Protein AF-A0A090S5X9-F1 (afdb_monomer_lite)

Secondary structure (DSSP, 8-state):
-----SGGG----EEEEETTEEEEEPPPPHHHHHHHHHHHHHS-TT-HHHHHHHHHHHHHHH-TTS-HHHHHTS-HHHHHHHHHHHHS-HHHHHHHHHSSSS--

Foldseek 3Di:
DDDDDVVVVPDDFDWDAFPNDIFTFDQDDPVNVVVLVVLVVVDPPPDPVSVVVSLLVLLCSGTVVDDSVRSVPDDPVRSVVSNCVSPDDPVRVVVVVVPPPDDD

Organism: NCBI:txid990268

Radius of gyration: 16.31 Å; chains: 1; bounding box: 35×38×53 Å

Sequence (104 aa):
MKLLNLDELVGNKRPVVLNGTTYYIHEQTVGQLIEAVNSSRALNGDDPLAMFEALVATAKQAIPDAPDEEIRALNMTQLQALIAFVNASETDLVEATAGDDEGK

pLDDT: mean 74.55, std 13.71, range [35.44, 89.88]

Structure (mmCIF, N/CA/C/O backbone):
data_AF-A0A090S5X9-F1
#
_entry.id   AF-A0A090S5X9-F1
#
loop_
_atom_site.group_PDB
_atom_site.id
_atom_site.type_symbol
_atom_site.label_atom_id
_atom_site.label_alt_id
_atom_site.label_comp_id
_atom_site.label_asym_id
_atom_site.label_entity_id
_atom_site.label_seq_id
_atom_site.pdbx_PDB_ins_code
_atom_site.Cartn_x
_atom_site.Cartn_y
_atom_site.Cartn_z
_atom_site.occupancy
_atom_site.B_iso_or_equiv
_atom_site.auth_seq_id
_atom_site.auth_comp_id
_atom_site.auth_asym_id
_atom_site.auth_atom_id
_atom_site.pdbx_PDB_model_num
ATOM 1 N N . MET A 1 1 ? 9.340 2.580 37.451 1.00 52.59 1 MET A N 1
ATOM 2 C CA . MET A 1 1 ? 9.814 2.283 36.082 1.00 52.59 1 MET A CA 1
ATOM 3 C C . MET A 1 1 ? 8.590 2.221 35.185 1.00 52.59 1 MET A C 1
ATOM 5 O O . MET A 1 1 ? 7.634 1.567 35.580 1.00 52.59 1 MET A O 1
ATOM 9 N N . LYS A 1 2 ? 8.565 2.947 34.061 1.00 65.19 2 LYS A N 1
ATOM 10 C CA . LYS A 1 2 ? 7.495 2.813 33.059 1.00 65.19 2 LYS A CA 1
ATOM 11 C C . LYS A 1 2 ? 7.832 1.602 32.188 1.00 65.19 2 LYS A C 1
ATOM 13 O O . LYS A 1 2 ? 8.888 1.599 31.565 1.00 65.19 2 LYS A O 1
ATOM 18 N N . LEU A 1 3 ? 6.983 0.579 32.211 1.00 77.44 3 LEU A N 1
ATOM 19 C CA . LEU A 1 3 ? 7.055 -0.556 31.295 1.00 77.44 3 LEU A CA 1
ATOM 20 C C . LEU A 1 3 ? 6.343 -0.138 30.003 1.00 77.44 3 LEU A C 1
ATOM 22 O O . LEU A 1 3 ? 5.210 0.333 30.071 1.00 77.44 3 LEU A O 1
ATOM 26 N N . LEU A 1 4 ? 7.009 -0.259 28.856 1.00 72.69 4 LEU A N 1
ATOM 27 C CA . LEU A 1 4 ? 6.369 -0.080 27.556 1.00 72.69 4 LEU A CA 1
ATOM 28 C C . LEU A 1 4 ? 5.794 -1.434 27.133 1.00 72.69 4 LEU A C 1
ATOM 30 O O . LEU A 1 4 ? 6.560 -2.366 26.889 1.00 72.69 4 LEU A O 1
ATOM 34 N N . ASN A 1 5 ? 4.467 -1.543 27.096 1.00 79.69 5 ASN A N 1
ATOM 35 C CA . ASN A 1 5 ? 3.772 -2.728 26.609 1.00 79.69 5 ASN A CA 1
ATOM 36 C C . ASN A 1 5 ? 3.521 -2.582 25.102 1.00 79.69 5 ASN A C 1
ATOM 38 O O . ASN A 1 5 ? 2.769 -1.705 24.688 1.00 79.69 5 ASN A O 1
ATOM 42 N N . LEU A 1 6 ? 4.172 -3.412 24.286 1.00 75.38 6 LEU A N 1
ATOM 43 C CA . LEU A 1 6 ? 4.016 -3.383 22.828 1.00 75.38 6 LEU A CA 1
ATOM 44 C C . LEU A 1 6 ? 2.728 -4.084 22.367 1.00 75.38 6 LEU A C 1
ATOM 46 O O . LEU A 1 6 ? 2.242 -3.788 21.282 1.00 75.38 6 LEU A O 1
ATOM 50 N N . ASP A 1 7 ? 2.137 -4.944 23.203 1.00 69.38 7 ASP A N 1
ATOM 51 C CA . ASP A 1 7 ? 0.878 -5.638 22.896 1.00 69.38 7 ASP A CA 1
ATOM 52 C C . ASP A 1 7 ? -0.340 -4.697 22.981 1.00 69.38 7 ASP A C 1
ATOM 54 O O . ASP A 1 7 ? -1.398 -4.982 22.428 1.00 69.38 7 ASP A O 1
ATOM 58 N N . GLU A 1 8 ? -0.201 -3.549 23.650 1.00 64.62 8 GLU A N 1
ATOM 59 C CA . GLU A 1 8 ? -1.221 -2.488 23.678 1.00 64.62 8 GLU A CA 1
ATOM 60 C C . GLU A 1 8 ? -1.170 -1.583 22.438 1.00 64.62 8 GLU A C 1
ATOM 62 O O . GLU A 1 8 ? -2.104 -0.821 22.202 1.00 64.62 8 GLU A O 1
ATOM 67 N N . LEU A 1 9 ? -0.108 -1.681 21.629 1.00 62.28 9 LEU A N 1
ATOM 68 C CA . LEU A 1 9 ? 0.052 -0.931 20.379 1.00 62.28 9 LEU A CA 1
ATOM 69 C C . LEU A 1 9 ? -0.554 -1.662 19.171 1.00 62.28 9 LEU A C 1
ATOM 71 O O . LEU A 1 9 ? -0.316 -1.258 18.038 1.00 62.28 9 LEU A O 1
ATOM 75 N N . VAL A 1 10 ? -1.304 -2.747 19.388 1.00 56.56 10 VAL A N 1
ATOM 76 C CA . VAL A 1 10 ? -1.853 -3.578 18.310 1.00 56.56 10 VAL A CA 1
ATOM 77 C C . VAL A 1 10 ? -2.862 -2.792 17.463 1.00 56.56 10 VAL A C 1
ATOM 79 O O . VAL A 1 10 ? -4.024 -2.633 17.834 1.00 56.56 10 VAL A O 1
ATOM 82 N N . GLY A 1 11 ? -2.373 -2.357 16.298 1.00 57.78 11 GLY A N 1
ATOM 83 C CA . GLY A 1 11 ? -3.045 -2.170 15.016 1.00 57.78 11 GLY A CA 1
ATOM 84 C C . GLY A 1 11 ? -4.431 -1.541 15.026 1.00 57.78 11 GLY A C 1
ATOM 85 O O . GLY A 1 11 ? -5.446 -2.245 15.009 1.00 57.78 11 GLY A O 1
ATOM 86 N N . ASN A 1 12 ? -4.486 -0.216 14.890 1.00 62.31 12 ASN A N 1
ATOM 87 C CA . ASN A 1 12 ? -5.705 0.463 14.465 1.00 62.31 12 ASN A CA 1
ATOM 88 C C . ASN A 1 12 ? -6.107 -0.030 13.064 1.00 62.31 12 ASN A C 1
ATOM 90 O O . ASN A 1 12 ? -5.420 0.201 12.067 1.00 62.31 12 ASN A O 1
ATOM 94 N N . LYS A 1 13 ? -7.239 -0.742 12.986 1.00 67.94 13 LYS A N 1
ATOM 95 C CA . LYS A 1 13 ? -7.813 -1.224 11.724 1.00 67.94 13 LYS A CA 1
ATOM 96 C C . LYS A 1 13 ? -8.324 -0.030 10.925 1.00 67.94 13 LYS A C 1
ATOM 98 O O . LYS A 1 13 ? -9.420 0.461 11.186 1.00 67.94 13 LYS A O 1
ATOM 103 N N . ARG A 1 14 ? -7.541 0.430 9.950 1.00 80.06 14 ARG A N 1
ATOM 104 C CA . ARG A 1 14 ? -7.916 1.544 9.068 1.00 80.06 14 ARG A CA 1
ATOM 105 C C . ARG A 1 14 ? -8.745 1.012 7.892 1.00 80.06 14 ARG A C 1
ATOM 107 O O . AR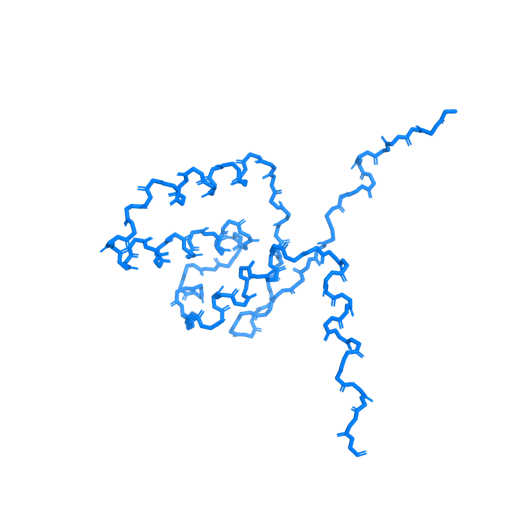G A 1 14 ? -8.198 0.253 7.090 1.00 80.06 14 ARG A O 1
ATOM 114 N N . PRO A 1 15 ? -10.046 1.343 7.782 1.00 84.88 15 PRO A N 1
ATOM 115 C CA . PRO A 1 15 ? -10.853 0.917 6.647 1.00 84.88 15 PRO A CA 1
ATOM 116 C C . PRO A 1 15 ? -10.537 1.759 5.403 1.00 84.88 15 PRO A C 1
ATOM 118 O O . PRO A 1 15 ? -10.323 2.965 5.495 1.00 84.88 15 PRO A O 1
ATOM 121 N N . VAL A 1 16 ? -10.564 1.128 4.233 1.00 85.81 16 VAL A N 1
ATOM 122 C CA . VAL A 1 16 ? -10.496 1.760 2.911 1.00 85.81 16 VAL A CA 1
ATOM 123 C C . VAL A 1 16 ? -11.619 1.193 2.057 1.00 85.81 16 VAL A C 1
ATOM 125 O O . VAL A 1 16 ? -11.871 -0.007 2.080 1.00 85.81 16 VAL A O 1
ATOM 128 N N . VAL A 1 17 ? -12.291 2.041 1.283 1.00 87.06 17 VAL A N 1
ATOM 129 C CA . VAL A 1 17 ? -13.328 1.601 0.345 1.00 87.06 17 VAL A CA 1
ATOM 130 C C . VAL A 1 17 ? -12.747 1.574 -1.064 1.00 87.06 17 VAL A C 1
ATOM 132 O O . VAL A 1 17 ? -12.365 2.618 -1.592 1.00 87.06 17 VAL A O 1
ATOM 135 N N . LEU A 1 18 ? -12.705 0.393 -1.681 1.00 87.12 18 LEU A N 1
ATOM 136 C CA . LEU A 1 18 ? -12.335 0.201 -3.084 1.00 87.12 18 LEU A CA 1
ATOM 137 C C . LEU A 1 18 ? -13.570 -0.309 -3.828 1.00 87.12 18 LEU A C 1
ATOM 139 O O . LEU A 1 18 ? -14.203 -1.259 -3.386 1.00 87.12 18 LEU A O 1
ATOM 143 N N . ASN A 1 19 ? -13.973 0.363 -4.911 1.00 83.12 19 ASN A N 1
ATOM 144 C CA . ASN A 1 19 ? -15.129 -0.026 -5.739 1.00 83.12 19 ASN A CA 1
ATOM 145 C C . ASN A 1 19 ? -16.447 -0.298 -4.972 1.00 83.12 19 ASN A C 1
ATOM 147 O O . ASN A 1 19 ? -17.301 -1.046 -5.439 1.00 83.12 19 ASN A O 1
ATOM 151 N N . GLY A 1 20 ? -16.640 0.329 -3.807 1.00 83.75 20 GLY A N 1
ATOM 152 C CA . GLY A 1 20 ? -17.817 0.122 -2.952 1.00 83.75 20 GLY A CA 1
ATOM 153 C C . GLY A 1 20 ? -17.694 -1.034 -1.951 1.00 83.75 20 GLY A C 1
ATOM 154 O O . GLY A 1 20 ? -18.595 -1.207 -1.132 1.00 83.75 20 GLY A O 1
ATOM 155 N N . THR A 1 21 ? -16.582 -1.771 -1.962 1.00 86.38 21 THR A N 1
ATOM 156 C CA . THR A 1 21 ? -16.241 -2.802 -0.976 1.00 86.38 21 THR A CA 1
ATOM 157 C C . THR A 1 21 ? -15.281 -2.235 0.068 1.00 86.38 21 THR A C 1
ATOM 159 O O . THR A 1 21 ? -14.286 -1.586 -0.261 1.00 86.38 21 THR A O 1
ATOM 162 N N . THR A 1 22 ? -15.575 -2.469 1.347 1.00 88.06 22 THR A N 1
ATOM 163 C CA . THR A 1 22 ? -14.701 -2.054 2.451 1.00 88.06 22 THR A CA 1
ATOM 164 C C . THR A 1 22 ? -13.638 -3.112 2.706 1.00 88.06 22 THR A C 1
ATOM 166 O O . THR A 1 22 ? -13.957 -4.252 3.040 1.00 88.06 22 THR A O 1
ATOM 169 N N . TYR A 1 23 ? -12.383 -2.694 2.631 1.00 88.94 23 TYR A N 1
ATOM 170 C CA . TYR A 1 23 ? -11.215 -3.466 3.020 1.00 88.94 23 TYR A CA 1
ATOM 171 C C . TYR A 1 23 ? -10.519 -2.821 4.215 1.00 88.94 23 TYR A C 1
ATOM 173 O O . TYR A 1 23 ? -10.726 -1.644 4.507 1.00 88.94 23 TYR A O 1
ATOM 181 N N . TYR A 1 24 ? -9.680 -3.581 4.910 1.00 86.19 24 TYR A N 1
ATOM 182 C CA . TYR A 1 24 ? -8.919 -3.080 6.049 1.00 86.19 24 TYR A CA 1
ATOM 183 C C . TYR A 1 24 ? -7.434 -3.090 5.729 1.00 86.19 24 TYR A C 1
ATOM 185 O O . TYR A 1 24 ? -6.907 -4.076 5.217 1.00 86.19 24 TYR A O 1
ATOM 193 N N . ILE A 1 25 ? -6.760 -1.990 6.055 1.00 85.00 25 ILE A N 1
ATOM 194 C CA . ILE A 1 25 ? -5.307 -1.926 5.973 1.00 85.00 25 ILE A CA 1
ATOM 195 C C . ILE A 1 25 ? -4.725 -2.786 7.079 1.00 85.00 25 ILE A C 1
ATOM 197 O O . ILE A 1 25 ? -5.064 -2.640 8.256 1.00 85.00 25 ILE A O 1
ATOM 201 N N . HIS A 1 26 ? -3.816 -3.657 6.675 1.00 80.88 26 HIS A N 1
ATOM 202 C CA . HIS A 1 26 ? -2.972 -4.408 7.574 1.00 80.88 26 HIS A CA 1
ATOM 203 C C . HIS A 1 26 ? -1.750 -3.563 7.903 1.00 80.88 26 HIS A C 1
ATOM 205 O O . HIS A 1 26 ? -1.106 -2.982 7.026 1.00 80.88 26 HIS A O 1
ATOM 211 N N . GLU A 1 27 ? -1.451 -3.470 9.194 1.00 72.94 27 GLU A N 1
ATOM 212 C CA . GLU A 1 27 ? -0.247 -2.802 9.652 1.00 72.94 27 GLU A CA 1
ATOM 213 C C . GLU A 1 27 ? 0.969 -3.560 9.110 1.00 72.94 27 GLU A C 1
ATOM 215 O O . GLU A 1 27 ? 1.087 -4.779 9.267 1.00 72.94 27 GLU A O 1
ATOM 220 N N . GLN A 1 28 ? 1.845 -2.846 8.405 1.00 72.25 28 GLN A N 1
ATOM 221 C CA . GLN A 1 28 ? 3.026 -3.461 7.823 1.00 72.25 28 GLN A CA 1
ATOM 222 C C . GLN A 1 28 ? 4.039 -3.755 8.923 1.00 72.25 28 GLN A C 1
ATOM 224 O O . GLN A 1 28 ? 4.390 -2.901 9.735 1.00 72.25 28 GLN A O 1
ATOM 229 N N . THR A 1 29 ? 4.565 -4.973 8.916 1.00 78.56 29 THR A N 1
ATOM 230 C CA . THR A 1 29 ? 5.710 -5.313 9.756 1.00 78.56 29 THR A CA 1
ATOM 231 C C . THR A 1 29 ? 6.960 -4.580 9.263 1.00 78.56 29 THR A C 1
ATOM 233 O O . THR A 1 29 ? 7.120 -4.308 8.071 1.00 78.56 29 THR A O 1
ATOM 236 N N . VAL A 1 30 ? 7.917 -4.334 10.163 1.00 74.94 30 VAL A N 1
ATOM 237 C CA . VAL A 1 30 ? 9.221 -3.748 9.797 1.00 74.94 30 VAL A CA 1
ATOM 238 C C . VAL A 1 30 ? 9.926 -4.572 8.708 1.00 74.94 30 VAL A C 1
ATOM 240 O O . VAL A 1 30 ? 10.580 -4.007 7.836 1.00 74.94 30 VAL A O 1
ATOM 243 N N . GLY A 1 31 ? 9.760 -5.900 8.712 1.00 78.31 31 GLY A N 1
ATOM 244 C CA . GLY A 1 31 ? 10.298 -6.780 7.670 1.00 78.31 31 GLY A CA 1
ATOM 245 C C . GLY A 1 31 ? 9.713 -6.489 6.285 1.00 78.31 31 GLY A C 1
ATOM 246 O O . GLY A 1 31 ? 10.468 -6.318 5.331 1.00 78.31 31 GLY A O 1
ATOM 247 N N . GLN A 1 32 ? 8.389 -6.341 6.190 1.00 73.75 32 GLN A N 1
ATOM 248 C CA . GLN A 1 32 ? 7.709 -5.991 4.936 1.00 73.75 32 GLN A CA 1
ATOM 249 C C . GLN A 1 32 ? 8.127 -4.608 4.423 1.00 73.75 32 GLN A C 1
ATOM 251 O O . GLN A 1 32 ? 8.325 -4.430 3.223 1.00 73.75 32 GLN A O 1
ATOM 256 N N . LEU A 1 33 ? 8.343 -3.643 5.323 1.00 72.56 33 LEU A N 1
ATOM 257 C CA . LEU A 1 33 ? 8.851 -2.324 4.943 1.00 72.56 33 LEU A CA 1
ATOM 258 C C . LEU A 1 33 ? 10.271 -2.407 4.356 1.00 72.56 33 LEU A C 1
ATOM 260 O O . LEU A 1 33 ? 10.562 -1.782 3.337 1.00 72.56 33 LEU A O 1
ATOM 264 N N . ILE A 1 34 ? 11.155 -3.204 4.965 1.00 77.69 34 ILE A N 1
ATOM 265 C CA . ILE A 1 34 ? 12.516 -3.433 4.452 1.00 77.69 34 ILE A CA 1
ATOM 266 C C . ILE A 1 34 ? 12.470 -4.075 3.058 1.00 77.69 34 ILE A C 1
ATOM 268 O O . ILE A 1 34 ? 13.213 -3.662 2.165 1.00 77.69 34 ILE A O 1
ATOM 272 N N . GLU A 1 35 ? 11.591 -5.056 2.846 1.00 79.38 35 GLU A N 1
ATOM 273 C CA . GLU A 1 35 ? 11.395 -5.694 1.540 1.00 79.38 35 GLU A CA 1
ATOM 274 C C . GLU A 1 35 ? 10.889 -4.708 0.481 1.00 79.38 35 GLU A C 1
ATOM 276 O O . GLU A 1 35 ? 11.416 -4.690 -0.636 1.00 79.38 35 GLU A O 1
ATOM 281 N N . ALA A 1 36 ? 9.935 -3.842 0.830 1.00 72.44 36 ALA A N 1
ATOM 282 C CA . ALA A 1 36 ? 9.425 -2.806 -0.065 1.00 72.44 36 ALA A CA 1
ATOM 283 C C . ALA A 1 36 ? 10.525 -1.804 -0.469 1.00 72.44 36 ALA A C 1
ATOM 285 O O . ALA A 1 36 ? 10.689 -1.504 -1.654 1.00 72.44 36 ALA A O 1
ATOM 286 N N . VAL A 1 37 ? 11.347 -1.347 0.485 1.00 74.19 37 VAL A N 1
ATOM 287 C CA . VAL A 1 37 ? 12.476 -0.434 0.218 1.00 74.19 37 VAL A CA 1
ATOM 288 C C . VAL A 1 37 ? 13.532 -1.091 -0.673 1.00 74.19 37 VAL A C 1
ATOM 290 O O . VAL A 1 37 ? 14.029 -0.463 -1.610 1.00 74.19 37 VAL A O 1
ATOM 293 N N . ASN A 1 38 ? 13.875 -2.354 -0.416 1.00 78.06 38 ASN A N 1
ATOM 294 C CA . ASN A 1 38 ? 14.835 -3.087 -1.243 1.00 78.06 38 ASN A CA 1
ATOM 295 C C . ASN A 1 38 ? 14.308 -3.314 -2.663 1.00 78.06 38 ASN A C 1
ATOM 297 O O . ASN A 1 38 ? 15.057 -3.141 -3.624 1.00 78.06 38 ASN A O 1
ATOM 301 N N . SER A 1 39 ? 13.019 -3.632 -2.797 1.00 72.69 39 SER A N 1
ATOM 302 C CA . SER A 1 39 ? 12.361 -3.801 -4.095 1.00 72.69 39 SER A CA 1
ATOM 303 C C . SER A 1 39 ? 12.345 -2.489 -4.875 1.00 72.69 39 SER A C 1
ATOM 305 O O . SER A 1 39 ? 12.696 -2.477 -6.048 1.00 72.69 39 SER A O 1
ATOM 307 N N . SER A 1 40 ? 12.049 -1.365 -4.214 1.00 68.69 40 SER A N 1
ATOM 308 C CA . SER A 1 40 ? 12.094 -0.036 -4.832 1.00 68.69 40 SER A CA 1
ATOM 309 C C . SER A 1 40 ? 13.496 0.341 -5.322 1.00 68.69 40 SER A C 1
ATOM 311 O O . SER A 1 40 ? 13.632 0.873 -6.419 1.00 68.69 40 SER A O 1
ATOM 313 N N . ARG A 1 41 ? 14.550 0.017 -4.559 1.00 71.56 41 ARG A N 1
ATOM 314 C CA . ARG A 1 41 ? 15.948 0.246 -4.974 1.00 71.56 41 ARG A CA 1
ATOM 315 C C . ARG A 1 41 ? 16.395 -0.638 -6.136 1.00 71.56 41 ARG A C 1
ATOM 317 O O . ARG A 1 41 ? 17.312 -0.258 -6.856 1.00 71.56 41 ARG A O 1
ATOM 324 N N . ALA A 1 42 ? 15.797 -1.818 -6.280 1.00 71.38 42 ALA A N 1
ATOM 325 C CA . ALA A 1 42 ? 16.099 -2.752 -7.360 1.00 71.38 42 ALA A CA 1
ATOM 326 C C . ALA A 1 42 ? 15.424 -2.368 -8.689 1.00 71.38 42 ALA A C 1
ATOM 328 O O . ALA A 1 42 ? 15.836 -2.854 -9.743 1.00 71.38 42 ALA A O 1
ATOM 329 N N . LEU A 1 43 ? 14.411 -1.498 -8.657 1.00 71.62 43 LEU A N 1
ATOM 330 C CA . LEU A 1 43 ? 13.792 -0.951 -9.860 1.00 71.62 43 LEU A CA 1
ATOM 331 C C . LEU A 1 43 ? 14.747 0.067 -10.488 1.00 71.62 43 LEU A C 1
ATOM 333 O O . LEU A 1 43 ? 14.989 1.141 -9.939 1.00 71.62 43 LEU A O 1
ATOM 337 N N . ASN A 1 44 ? 15.282 -0.257 -11.664 1.00 64.19 44 ASN A N 1
ATOM 338 C CA . ASN A 1 44 ? 15.926 0.745 -12.506 1.00 64.19 44 ASN A CA 1
ATOM 339 C C . ASN A 1 44 ? 14.838 1.728 -12.961 1.00 64.19 44 ASN A C 1
ATOM 341 O O . ASN A 1 44 ? 13.895 1.322 -13.635 1.00 64.19 44 ASN A O 1
ATOM 345 N N . GLY A 1 45 ? 14.957 3.004 -12.584 1.00 62.00 45 GLY A N 1
ATOM 346 C CA . GLY A 1 45 ? 13.934 4.042 -12.797 1.00 62.00 45 GLY A CA 1
ATOM 347 C C . GLY A 1 45 ? 13.559 4.347 -14.256 1.00 62.00 45 GLY A C 1
ATOM 348 O O . GLY A 1 45 ? 12.724 5.216 -14.486 1.00 62.00 45 GLY A O 1
ATOM 349 N N . ASP A 1 46 ? 14.145 3.635 -15.220 1.00 68.06 46 ASP A N 1
ATOM 350 C CA . ASP A 1 46 ? 13.895 3.767 -16.657 1.00 68.06 46 ASP A CA 1
ATOM 351 C C . ASP A 1 46 ? 12.777 2.847 -17.183 1.00 68.06 46 ASP A C 1
ATOM 353 O O . ASP A 1 46 ? 12.433 2.939 -18.361 1.00 68.06 46 ASP A O 1
ATOM 357 N N . ASP A 1 47 ? 12.194 1.972 -16.349 1.00 79.94 47 ASP A N 1
ATOM 358 C CA . ASP A 1 47 ? 11.020 1.168 -16.719 1.00 79.94 47 ASP A CA 1
ATOM 359 C C . ASP A 1 47 ? 9.752 1.652 -15.985 1.00 79.94 47 ASP A C 1
ATOM 361 O O . ASP A 1 47 ? 9.497 1.263 -14.836 1.00 79.94 47 ASP A O 1
ATOM 365 N N . PRO A 1 48 ? 8.916 2.480 -16.644 1.00 76.69 48 PRO A N 1
ATOM 366 C CA . PRO A 1 48 ? 7.649 2.940 -16.085 1.00 76.69 48 PRO A CA 1
ATOM 367 C C . PRO A 1 48 ? 6.717 1.793 -15.685 1.00 76.69 48 PRO A C 1
ATOM 369 O O . PRO A 1 48 ? 5.971 1.922 -14.716 1.00 76.69 48 PRO A O 1
ATOM 372 N N . LEU A 1 49 ? 6.756 0.662 -16.398 1.00 82.12 49 LEU A N 1
ATOM 373 C CA . LEU A 1 49 ? 5.891 -0.481 -16.114 1.00 82.12 49 LEU A CA 1
ATOM 374 C C . LEU A 1 49 ? 6.287 -1.147 -14.792 1.00 82.12 49 LEU A C 1
ATOM 376 O O . LEU A 1 49 ? 5.427 -1.462 -13.969 1.00 82.12 49 LEU A O 1
ATOM 380 N N . ALA A 1 50 ? 7.592 -1.298 -14.560 1.00 80.12 50 ALA A N 1
ATOM 381 C CA . ALA A 1 50 ? 8.126 -1.860 -13.326 1.00 80.12 50 ALA A CA 1
ATOM 382 C C . ALA A 1 50 ? 7.801 -0.978 -12.108 1.00 80.12 50 ALA A C 1
ATOM 384 O O . ALA A 1 50 ? 7.487 -1.490 -11.031 1.00 80.12 50 ALA A O 1
ATOM 385 N N . MET A 1 51 ? 7.797 0.348 -12.285 1.00 78.31 51 MET A N 1
ATOM 386 C CA . MET A 1 51 ? 7.352 1.283 -11.249 1.00 78.31 51 MET A CA 1
ATOM 387 C C . MET A 1 51 ? 5.875 1.069 -10.887 1.00 78.31 51 MET A C 1
ATOM 389 O O . MET A 1 51 ? 5.531 1.038 -9.706 1.00 78.31 51 MET A O 1
ATOM 393 N N . PHE A 1 52 ? 4.998 0.879 -11.876 1.00 81.75 52 PHE A N 1
ATOM 394 C CA . PHE A 1 52 ? 3.575 0.641 -11.621 1.00 81.75 52 PHE A CA 1
ATOM 395 C C . PHE A 1 52 ? 3.313 -0.694 -10.924 1.00 81.75 52 PHE A C 1
ATOM 397 O O . PHE A 1 52 ? 2.560 -0.733 -9.950 1.00 81.75 52 PHE A O 1
ATOM 404 N N . GLU A 1 53 ? 3.969 -1.771 -11.356 1.00 84.25 53 GLU A N 1
ATOM 405 C CA . GLU A 1 53 ? 3.855 -3.078 -10.698 1.00 84.25 53 GLU A CA 1
ATOM 406 C C . GLU A 1 53 ? 4.332 -3.025 -9.235 1.00 84.25 53 GLU A C 1
ATOM 408 O O . GLU A 1 53 ? 3.725 -3.644 -8.362 1.00 84.25 53 GLU A O 1
ATOM 413 N N . ALA A 1 54 ? 5.352 -2.220 -8.923 1.00 82.31 54 ALA A N 1
ATOM 414 C CA . ALA A 1 54 ? 5.817 -2.032 -7.549 1.00 82.31 54 ALA A CA 1
ATOM 415 C C . ALA A 1 54 ? 4.814 -1.282 -6.655 1.00 82.31 54 ALA A C 1
ATOM 417 O O . ALA A 1 54 ? 4.632 -1.634 -5.485 1.00 82.31 54 ALA A O 1
ATOM 418 N N . LEU A 1 55 ? 4.128 -0.271 -7.198 1.00 82.94 55 LEU A N 1
ATOM 419 C CA . LEU A 1 55 ? 3.057 0.432 -6.483 1.00 82.94 55 LEU A CA 1
ATOM 420 C C . LEU A 1 55 ? 1.869 -0.506 -6.219 1.00 82.94 55 LEU A C 1
ATOM 422 O O . LEU A 1 55 ? 1.355 -0.548 -5.101 1.00 82.94 55 LEU A O 1
ATOM 426 N N . VAL A 1 56 ? 1.484 -1.319 -7.207 1.00 87.50 56 VAL A N 1
ATOM 427 C CA . VAL A 1 56 ? 0.441 -2.348 -7.051 1.00 87.50 56 VAL A CA 1
ATOM 428 C C . VAL A 1 56 ? 0.844 -3.388 -6.001 1.00 87.50 56 VAL A C 1
ATOM 430 O O . VAL A 1 56 ? 0.030 -3.749 -5.151 1.00 87.50 56 VAL A O 1
ATOM 433 N N . ALA A 1 57 ? 2.101 -3.839 -6.002 1.00 85.12 57 ALA A N 1
ATOM 434 C CA . ALA A 1 57 ? 2.611 -4.773 -4.999 1.00 85.12 57 ALA A CA 1
ATOM 435 C C . ALA A 1 57 ? 2.560 -4.182 -3.581 1.00 85.12 57 ALA A C 1
ATOM 437 O O . ALA A 1 57 ? 2.172 -4.870 -2.638 1.00 85.12 57 ALA A O 1
ATOM 438 N N . THR A 1 58 ? 2.877 -2.894 -3.437 1.00 83.25 58 THR A N 1
ATOM 439 C CA . THR A 1 58 ? 2.804 -2.185 -2.151 1.00 83.25 58 THR A CA 1
ATOM 440 C C . THR A 1 58 ? 1.356 -2.075 -1.661 1.00 83.25 58 THR A C 1
ATOM 442 O O . THR A 1 58 ? 1.071 -2.374 -0.503 1.00 83.25 58 THR A O 1
ATOM 445 N N . ALA A 1 59 ? 0.420 -1.721 -2.548 1.00 86.31 59 ALA A N 1
ATOM 446 C CA . ALA A 1 59 ? -1.008 -1.671 -2.231 1.00 86.31 59 ALA A CA 1
ATOM 447 C C . ALA A 1 59 ? -1.556 -3.039 -1.786 1.00 86.31 59 ALA A C 1
ATOM 449 O O . ALA A 1 59 ? -2.282 -3.123 -0.798 1.00 86.31 59 ALA A O 1
ATOM 450 N N . LYS A 1 60 ? -1.146 -4.122 -2.454 1.00 87.81 60 LYS A N 1
ATOM 451 C CA . LYS A 1 60 ? -1.495 -5.500 -2.075 1.00 87.81 60 LYS A CA 1
ATOM 452 C C . LYS A 1 60 ? -0.961 -5.918 -0.716 1.00 87.81 60 LYS A C 1
ATOM 454 O O . LYS A 1 60 ? -1.650 -6.600 0.030 1.00 87.81 60 LYS A O 1
ATOM 459 N N . GLN A 1 61 ? 0.276 -5.545 -0.398 1.00 84.88 61 GLN A N 1
ATOM 460 C CA . GLN A 1 61 ? 0.847 -5.839 0.915 1.00 84.88 61 GLN A CA 1
ATOM 461 C C . GLN A 1 61 ? 0.079 -5.125 2.028 1.00 84.88 61 GLN A C 1
ATOM 463 O O . GLN A 1 61 ? -0.059 -5.672 3.119 1.00 84.88 61 GLN A O 1
ATOM 468 N N . ALA A 1 62 ? -0.426 -3.923 1.749 1.00 84.12 62 ALA A N 1
ATOM 469 C CA . ALA A 1 62 ? -1.229 -3.163 2.691 1.00 84.12 62 ALA A CA 1
ATOM 470 C C . ALA A 1 62 ? -2.666 -3.690 2.822 1.00 84.12 62 ALA A C 1
ATOM 472 O O . ALA A 1 62 ? -3.238 -3.610 3.904 1.00 84.12 62 ALA A O 1
ATOM 473 N N . ILE A 1 63 ? -3.252 -4.219 1.744 1.00 87.50 63 ILE A N 1
ATOM 474 C CA . ILE A 1 63 ? -4.627 -4.732 1.715 1.00 87.50 63 ILE A CA 1
ATOM 475 C C . ILE A 1 63 ? -4.648 -6.121 1.047 1.00 87.50 63 ILE A C 1
ATOM 477 O O . ILE A 1 63 ? -5.057 -6.247 -0.109 1.00 87.50 63 ILE A O 1
ATOM 481 N N . PRO A 1 64 ? -4.207 -7.181 1.747 1.00 85.62 64 PRO A N 1
ATOM 482 C CA . PRO A 1 64 ? -4.079 -8.516 1.155 1.00 85.62 64 PRO A CA 1
ATOM 483 C C . PRO A 1 64 ? -5.425 -9.181 0.837 1.00 85.62 64 PRO A C 1
ATOM 485 O O . PRO A 1 64 ? -5.474 -10.088 0.010 1.00 85.62 64 PRO A O 1
ATOM 488 N N . ASP A 1 65 ? -6.508 -8.725 1.471 1.00 87.44 65 ASP A N 1
ATOM 489 C CA . ASP A 1 65 ? -7.862 -9.244 1.256 1.00 87.44 65 ASP A CA 1
ATOM 490 C C . ASP A 1 65 ? -8.529 -8.672 -0.009 1.00 87.44 65 ASP A C 1
ATOM 492 O O . ASP A 1 65 ? -9.569 -9.174 -0.443 1.00 87.44 65 ASP A O 1
ATOM 496 N N . ALA A 1 66 ? -7.957 -7.616 -0.603 1.00 86.81 66 ALA A N 1
ATOM 497 C CA . ALA A 1 66 ? -8.473 -7.028 -1.832 1.00 86.81 66 ALA A CA 1
ATOM 498 C C . ALA A 1 66 ? -8.027 -7.843 -3.061 1.00 86.81 66 ALA A C 1
ATOM 500 O O . ALA A 1 66 ? -6.835 -8.133 -3.206 1.00 86.81 66 ALA A O 1
ATOM 501 N N . PRO A 1 67 ? -8.948 -8.188 -3.983 1.00 89.38 67 PRO A N 1
ATOM 502 C CA . PRO A 1 67 ? -8.593 -8.868 -5.221 1.00 89.38 67 PRO A CA 1
ATOM 503 C C . PRO A 1 67 ? -7.624 -8.044 -6.075 1.00 89.38 67 PRO A C 1
ATOM 505 O O . PRO A 1 67 ? -7.745 -6.823 -6.182 1.00 89.38 67 PRO A O 1
ATOM 508 N N . ASP A 1 68 ? -6.721 -8.730 -6.779 1.00 87.06 68 ASP A N 1
ATOM 509 C CA . ASP A 1 68 ? -5.808 -8.130 -7.761 1.00 87.06 68 ASP A CA 1
ATOM 510 C C . ASP A 1 68 ? -6.509 -7.197 -8.743 1.00 87.06 68 ASP A C 1
ATOM 512 O O . ASP A 1 68 ? -6.002 -6.120 -9.054 1.00 87.06 68 ASP A O 1
ATOM 516 N N . GLU A 1 69 ? -7.660 -7.637 -9.247 1.00 88.38 69 GLU A N 1
ATOM 517 C CA . GLU A 1 69 ? -8.441 -6.911 -10.241 1.00 88.38 69 GLU A CA 1
ATOM 518 C C . GLU A 1 69 ? -8.932 -5.571 -9.693 1.00 88.38 69 GLU A C 1
ATOM 520 O O . GLU A 1 69 ? -8.908 -4.576 -10.413 1.00 88.38 69 GLU A O 1
ATOM 525 N N . GLU A 1 70 ? -9.291 -5.506 -8.409 1.00 87.94 70 GLU A N 1
ATOM 526 C CA . GLU A 1 70 ? -9.755 -4.270 -7.781 1.00 87.94 70 GLU A CA 1
ATOM 527 C C . GLU A 1 70 ? -8.623 -3.266 -7.578 1.00 87.94 70 GLU A C 1
ATOM 529 O O . GLU A 1 70 ? -8.810 -2.075 -7.825 1.00 87.94 70 GLU A O 1
ATOM 534 N N . ILE A 1 71 ? -7.432 -3.739 -7.200 1.00 87.44 71 ILE A N 1
ATOM 535 C CA . ILE A 1 71 ? -6.247 -2.884 -7.051 1.00 87.44 71 ILE A CA 1
ATOM 536 C C . ILE A 1 71 ? -5.766 -2.394 -8.423 1.00 87.44 71 ILE A C 1
ATOM 538 O O . ILE A 1 71 ? -5.408 -1.228 -8.572 1.00 87.44 71 ILE A O 1
ATOM 542 N N . ARG A 1 72 ? -5.788 -3.258 -9.446 1.00 88.69 72 ARG A N 1
ATOM 543 C CA . ARG A 1 72 ? -5.404 -2.901 -10.824 1.00 88.69 72 ARG A CA 1
ATOM 544 C C . ARG A 1 72 ? -6.434 -2.012 -11.527 1.00 88.69 72 ARG A C 1
ATOM 546 O O . ARG A 1 72 ? -6.076 -1.338 -12.488 1.00 88.69 72 ARG A O 1
ATOM 553 N N . ALA A 1 73 ? -7.682 -1.990 -11.059 1.00 89.88 73 ALA A N 1
ATOM 554 C CA . ALA A 1 73 ? -8.716 -1.083 -11.552 1.00 89.88 73 ALA A CA 1
ATOM 555 C C . ALA A 1 73 ? -8.539 0.365 -11.056 1.00 89.88 73 ALA A C 1
ATOM 557 O O . ALA A 1 73 ? -9.177 1.273 -11.594 1.00 89.88 73 ALA A O 1
ATOM 558 N N . LEU A 1 74 ? -7.682 0.599 -10.055 1.00 87.25 74 LEU A N 1
ATOM 559 C CA . LEU A 1 74 ? -7.393 1.941 -9.560 1.00 87.25 74 LEU A CA 1
ATOM 560 C C . LEU A 1 74 ? -6.639 2.759 -10.607 1.00 87.25 74 LEU A C 1
ATOM 562 O O . LEU A 1 74 ? -5.678 2.302 -11.228 1.00 87.25 74 LEU A O 1
ATOM 566 N N . ASN A 1 75 ? -7.037 4.020 -10.758 1.00 89.12 75 ASN A N 1
ATOM 567 C CA . ASN A 1 75 ? -6.229 4.975 -11.503 1.00 89.12 75 ASN A CA 1
ATOM 568 C C . ASN A 1 75 ? -4.993 5.406 -10.686 1.00 89.12 75 ASN A C 1
ATOM 570 O O . ASN A 1 75 ? -4.901 5.176 -9.479 1.00 89.12 75 ASN A O 1
ATOM 574 N N . MET A 1 76 ? -4.040 6.075 -11.342 1.00 84.88 76 MET A N 1
ATOM 575 C CA . MET A 1 76 ? -2.775 6.476 -10.711 1.00 84.88 76 MET A CA 1
ATOM 576 C C . MET A 1 76 ? -2.966 7.352 -9.468 1.00 84.88 76 MET A C 1
ATOM 578 O O . MET A 1 76 ? -2.280 7.165 -8.466 1.00 84.88 76 MET A O 1
ATOM 582 N N . THR A 1 77 ? -3.919 8.283 -9.511 1.00 86.38 77 THR A N 1
ATOM 583 C CA . THR A 1 77 ? -4.220 9.180 -8.391 1.00 86.38 77 THR A CA 1
ATOM 584 C C . THR A 1 77 ? -4.765 8.405 -7.192 1.00 86.38 77 THR A C 1
ATOM 586 O O . THR A 1 77 ? -4.340 8.642 -6.065 1.00 86.38 77 THR A O 1
ATOM 589 N N . GLN A 1 78 ? -5.658 7.442 -7.426 1.00 86.94 78 GLN A N 1
ATOM 590 C CA . GLN A 1 78 ? -6.217 6.581 -6.382 1.00 86.94 78 GLN A CA 1
ATOM 591 C C . GLN A 1 78 ? -5.153 5.670 -5.765 1.00 86.94 78 GLN A C 1
ATOM 593 O O . GLN A 1 78 ? -5.105 5.525 -4.546 1.00 86.94 78 GLN A O 1
ATOM 598 N N . LEU A 1 79 ? -4.273 5.093 -6.588 1.00 85.94 79 LEU A N 1
ATOM 599 C CA . LEU A 1 79 ? -3.194 4.228 -6.114 1.00 85.94 79 LEU A CA 1
ATOM 600 C C . LEU A 1 79 ? -2.182 5.003 -5.256 1.00 85.94 79 LEU A C 1
ATOM 602 O O . LEU A 1 79 ? -1.783 4.534 -4.192 1.00 85.94 79 LEU A O 1
ATOM 606 N N . GLN A 1 80 ? -1.806 6.212 -5.679 1.00 84.12 80 GLN A N 1
ATOM 607 C CA . GLN A 1 80 ? -0.940 7.093 -4.892 1.00 84.12 80 GLN A CA 1
ATOM 608 C C . GLN A 1 80 ? -1.600 7.516 -3.575 1.00 84.12 80 GLN A C 1
ATOM 610 O O . GLN A 1 80 ? -0.946 7.470 -2.536 1.00 84.12 80 GLN A O 1
ATOM 615 N N . ALA A 1 81 ? -2.888 7.875 -3.599 1.00 85.44 81 ALA A N 1
ATOM 616 C CA . ALA A 1 81 ? -3.641 8.227 -2.397 1.00 85.44 81 ALA A CA 1
ATOM 617 C C . ALA A 1 81 ? -3.721 7.056 -1.407 1.00 85.44 81 ALA A C 1
ATOM 619 O O . ALA A 1 81 ? -3.520 7.252 -0.211 1.00 85.44 81 ALA A O 1
ATOM 620 N N . LEU A 1 82 ? -3.936 5.832 -1.900 1.00 85.25 82 LEU A N 1
ATOM 621 C CA . LEU A 1 82 ? -3.921 4.623 -1.081 1.00 85.25 82 LEU A CA 1
ATOM 622 C C . LEU A 1 82 ? -2.561 4.427 -0.403 1.00 85.25 82 LEU A C 1
ATOM 624 O O . LEU A 1 82 ? -2.496 4.245 0.808 1.00 85.25 82 LEU A O 1
ATOM 628 N N . ILE A 1 83 ? -1.468 4.499 -1.162 1.00 83.44 83 ILE A N 1
ATOM 629 C CA . ILE A 1 83 ? -0.115 4.320 -0.619 1.00 83.44 83 ILE A CA 1
ATOM 630 C C . ILE A 1 83 ? 0.223 5.427 0.386 1.00 83.44 83 ILE A C 1
ATOM 632 O O . ILE A 1 83 ? 0.811 5.147 1.431 1.00 83.44 83 ILE A O 1
ATOM 636 N N . ALA A 1 84 ? -0.167 6.672 0.113 1.00 83.00 84 ALA A N 1
ATOM 637 C CA . ALA A 1 84 ? -0.005 7.773 1.055 1.00 83.00 84 ALA A CA 1
ATOM 63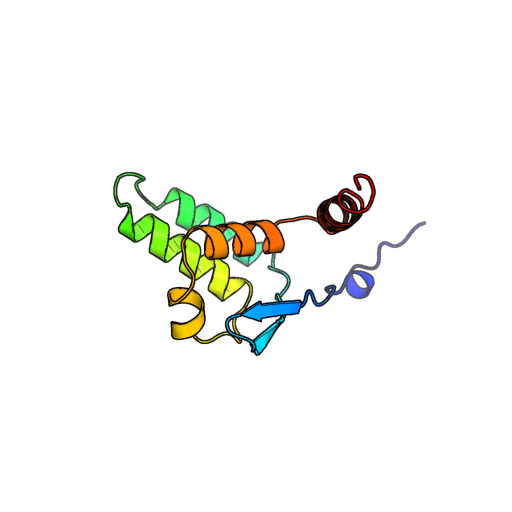8 C C . ALA A 1 84 ? -0.793 7.519 2.348 1.00 83.00 84 ALA A C 1
ATOM 640 O O . ALA A 1 84 ? -0.242 7.674 3.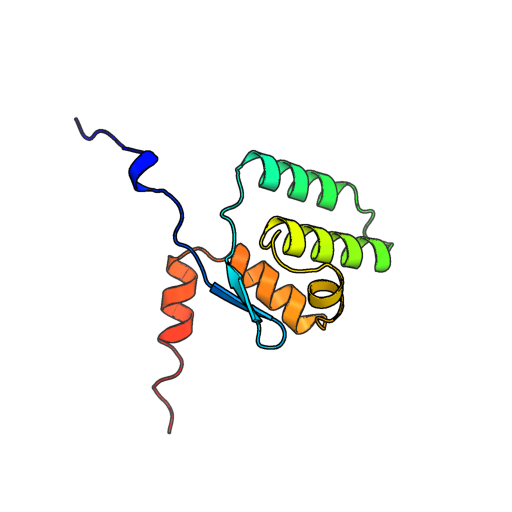430 1.00 83.00 84 ALA A O 1
ATOM 641 N N . PHE A 1 85 ? -2.037 7.049 2.249 1.00 83.25 85 PHE A N 1
ATOM 642 C CA . PHE A 1 85 ? -2.882 6.738 3.402 1.00 83.25 85 PHE A CA 1
ATOM 643 C C . PHE A 1 85 ? -2.347 5.564 4.239 1.00 83.25 85 PHE A C 1
ATOM 645 O O . PHE A 1 85 ? -2.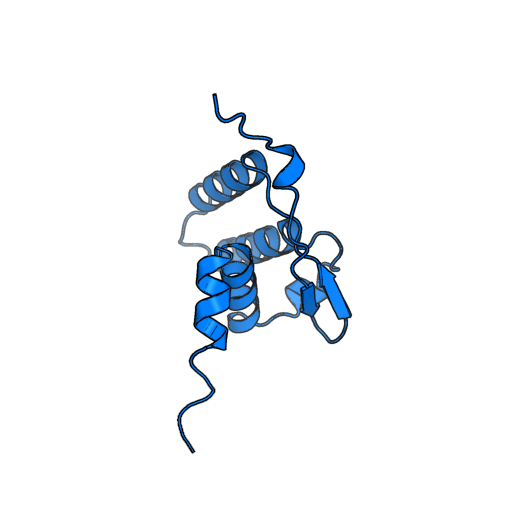422 5.594 5.465 1.00 83.25 85 PHE A O 1
ATOM 652 N N . VAL A 1 86 ? -1.745 4.556 3.600 1.00 79.56 86 VAL A N 1
ATOM 653 C CA . VAL A 1 86 ? -1.059 3.447 4.286 1.00 79.56 86 VAL A CA 1
ATOM 654 C C . VAL A 1 86 ? 0.145 3.950 5.088 1.00 79.56 86 VAL A C 1
ATOM 656 O O . VAL A 1 86 ? 0.325 3.540 6.236 1.00 79.56 86 VAL A O 1
ATOM 659 N N . ASN A 1 87 ? 0.942 4.846 4.497 1.00 75.69 87 ASN A N 1
ATOM 660 C CA . ASN A 1 87 ? 2.174 5.374 5.091 1.00 75.69 87 ASN A CA 1
ATOM 661 C C . ASN A 1 87 ? 1.957 6.554 6.049 1.00 75.69 87 ASN A C 1
ATOM 663 O O . ASN A 1 87 ? 2.854 6.864 6.831 1.00 75.69 87 ASN A O 1
ATOM 667 N N . ALA A 1 88 ? 0.805 7.221 5.983 1.00 72.88 88 ALA A N 1
ATOM 668 C CA . ALA A 1 88 ? 0.464 8.315 6.879 1.00 72.88 88 ALA A CA 1
ATOM 669 C C . ALA A 1 88 ? 0.450 7.815 8.327 1.00 72.88 88 ALA A C 1
ATOM 671 O O . ALA A 1 88 ? -0.131 6.762 8.628 1.00 72.88 88 ALA A O 1
ATOM 672 N N . SER A 1 89 ? 1.089 8.574 9.218 1.00 60.03 89 SER A N 1
ATOM 673 C CA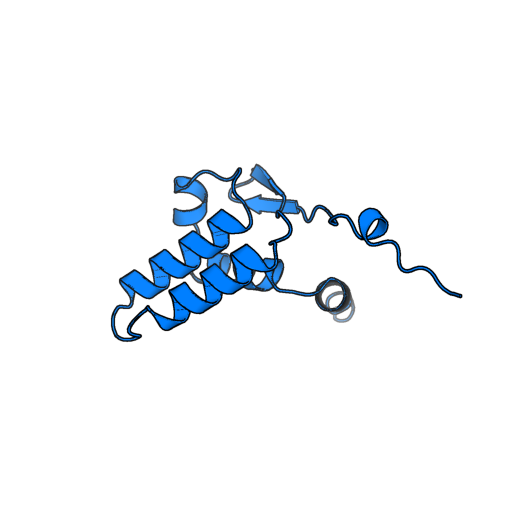 . SER A 1 89 ? 0.975 8.334 10.652 1.00 60.03 89 SER A CA 1
ATOM 674 C C . SER A 1 89 ? -0.431 8.724 11.118 1.00 60.03 89 SER A C 1
ATOM 676 O O . SER A 1 89 ? -1.085 9.554 10.486 1.00 60.03 89 SER A O 1
ATOM 678 N N . GLU A 1 90 ? -0.932 8.142 12.215 1.00 53.94 90 GLU A N 1
ATOM 679 C CA . GLU A 1 90 ? -2.251 8.529 12.748 1.00 53.94 90 GLU A CA 1
ATOM 680 C C . GLU A 1 90 ? -2.359 10.041 12.971 1.00 53.94 90 GLU A C 1
ATOM 682 O O . GLU A 1 90 ? -3.409 10.611 12.699 1.00 53.94 90 GLU A O 1
ATOM 687 N N . THR A 1 91 ? -1.261 10.697 13.360 1.00 47.94 91 THR A N 1
ATOM 688 C CA . THR A 1 91 ? -1.160 12.153 13.519 1.00 47.94 91 THR A CA 1
ATOM 689 C C . THR A 1 91 ? -1.482 12.917 12.229 1.00 47.94 91 THR A C 1
ATOM 691 O O . THR A 1 91 ? -2.219 13.898 12.280 1.00 47.94 91 THR A O 1
ATOM 694 N N . ASP A 1 92 ? -1.008 12.442 11.074 1.00 57.09 92 ASP A N 1
ATOM 695 C CA . ASP A 1 92 ? -1.214 13.104 9.775 1.00 57.09 92 ASP A CA 1
ATOM 696 C C . ASP A 1 92 ? -2.667 12.973 9.282 1.00 57.09 92 ASP A C 1
ATOM 698 O O . ASP A 1 92 ? -3.178 13.820 8.547 1.00 57.09 92 ASP A O 1
ATOM 702 N N . LEU A 1 93 ? -3.359 11.906 9.695 1.00 53.44 93 LEU A N 1
ATOM 703 C CA . LEU A 1 93 ? -4.741 11.638 9.294 1.00 53.44 93 LEU A CA 1
ATOM 704 C C . LEU A 1 93 ? -5.758 12.494 10.062 1.00 53.44 93 LEU A C 1
ATOM 706 O O . LEU A 1 93 ? -6.807 12.823 9.508 1.00 53.44 93 LEU A O 1
ATOM 710 N N . VAL A 1 94 ? -5.459 12.884 11.309 1.00 52.09 94 VAL A N 1
ATOM 711 C CA . VAL A 1 94 ? -6.351 13.759 12.093 1.00 52.09 94 VAL A CA 1
ATOM 712 C C . VAL A 1 94 ? -6.340 15.191 11.544 1.00 52.09 94 VAL A C 1
ATOM 714 O O . VAL A 1 94 ? -7.398 15.811 11.443 1.00 52.09 94 VAL A O 1
ATOM 717 N N . GLU A 1 95 ? -5.180 15.700 11.114 1.00 46.44 95 GLU A N 1
ATOM 718 C CA . GLU A 1 95 ? -5.056 17.057 10.554 1.00 46.44 95 GLU A CA 1
ATOM 719 C C . GLU A 1 95 ? -5.775 17.217 9.204 1.00 46.44 95 GLU A C 1
ATOM 721 O O . GLU A 1 95 ? -6.391 18.255 8.961 1.00 46.44 95 GLU A O 1
ATOM 726 N N . ALA A 1 96 ? -5.795 16.182 8.357 1.00 49.62 96 ALA A N 1
ATOM 727 C CA . ALA A 1 96 ? -6.464 16.239 7.053 1.00 49.62 96 ALA A CA 1
ATOM 728 C C . ALA A 1 96 ? -7.998 16.383 7.143 1.00 49.62 96 ALA A C 1
ATOM 730 O O . ALA A 1 96 ? -8.618 16.907 6.224 1.00 49.62 96 ALA A O 1
ATOM 731 N N . THR A 1 97 ? -8.619 15.956 8.247 1.00 47.56 97 THR A N 1
ATOM 732 C CA . THR A 1 97 ? -10.078 16.084 8.458 1.00 47.56 97 THR A CA 1
ATOM 733 C C . THR A 1 97 ? -10.491 17.369 9.178 1.00 47.56 97 THR A C 1
ATOM 735 O O . THR A 1 97 ? -11.671 17.706 9.193 1.00 47.56 97 THR A O 1
ATOM 738 N N . ALA A 1 98 ? -9.536 18.106 9.752 1.00 47.84 98 ALA A N 1
ATOM 739 C CA . ALA A 1 98 ? -9.792 19.355 10.469 1.00 47.84 98 ALA A CA 1
ATOM 740 C C . ALA A 1 98 ? -9.727 20.607 9.568 1.00 47.84 98 ALA A C 1
ATOM 742 O O . ALA A 1 98 ? -10.078 21.694 10.017 1.00 47.84 98 ALA A O 1
ATOM 743 N N . GLY A 1 99 ? -9.279 20.470 8.313 1.00 44.94 99 GLY A N 1
ATOM 744 C CA . GLY A 1 99 ? -9.079 21.587 7.380 1.00 44.94 99 GLY A CA 1
ATOM 745 C C . GLY A 1 99 ? -10.258 21.932 6.460 1.00 44.94 99 GLY A C 1
ATOM 746 O O . GLY A 1 99 ? -10.177 22.940 5.766 1.00 44.94 99 GLY A O 1
ATOM 747 N N . ASP A 1 100 ? -11.335 21.138 6.450 1.00 47.59 100 ASP A N 1
ATOM 7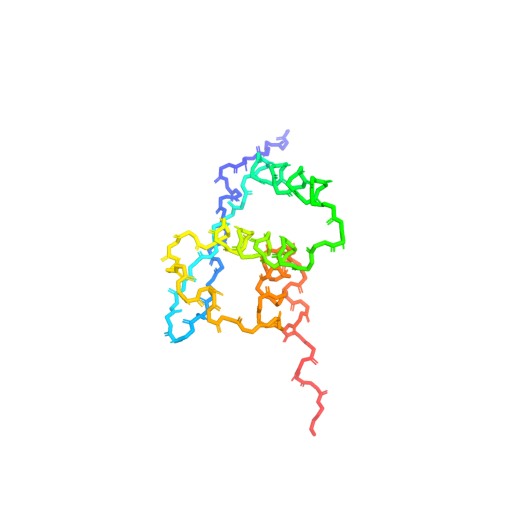48 C CA . ASP A 1 100 ? -12.442 21.260 5.478 1.00 47.59 100 ASP A CA 1
ATOM 749 C C . ASP A 1 100 ? -13.762 21.825 6.067 1.00 47.59 100 ASP A C 1
ATOM 751 O O . ASP A 1 100 ? -14.801 21.744 5.412 1.00 47.59 100 ASP A O 1
ATOM 755 N N . ASP A 1 101 ? -13.750 22.431 7.267 1.00 45.31 101 ASP A N 1
ATOM 756 C CA . ASP A 1 101 ? -14.959 23.013 7.905 1.00 45.31 101 ASP A CA 1
ATOM 757 C C . ASP A 1 101 ? -14.937 24.550 8.088 1.00 45.31 101 ASP A C 1
ATOM 759 O O . ASP A 1 101 ? -15.792 25.108 8.768 1.00 45.31 101 ASP A O 1
ATOM 763 N N . GLU A 1 102 ? -14.022 25.288 7.447 1.00 45.78 102 GLU A N 1
ATOM 764 C CA . GLU A 1 102 ? -14.095 26.761 7.401 1.00 45.78 102 GLU A CA 1
ATOM 765 C C . GLU A 1 102 ? -13.966 27.294 5.970 1.00 45.78 102 GLU A C 1
ATOM 767 O O . GLU A 1 102 ? -12.871 27.503 5.451 1.00 45.78 102 GLU A O 1
ATOM 772 N N . GLY A 1 103 ? -15.104 27.580 5.329 1.00 45.22 103 GLY A N 1
ATOM 773 C CA . GLY A 1 103 ? -15.099 28.377 4.101 1.00 45.22 103 GLY A CA 1
ATOM 774 C C . GLY A 1 103 ? -16.352 28.300 3.237 1.00 45.22 103 GLY A C 1
ATOM 775 O O . GLY A 1 103 ? -16.246 27.992 2.050 1.00 45.22 103 GLY A O 1
ATOM 776 N N . LYS A 1 104 ? -17.528 28.614 3.790 1.00 35.44 104 LYS A N 1
ATOM 777 C CA . LYS A 1 104 ? -18.695 28.999 2.986 1.00 35.44 104 LYS A CA 1
ATOM 778 C C . LYS A 1 104 ? -19.320 30.283 3.505 1.00 35.44 104 LYS A C 1
ATOM 780 O O . LYS A 1 104 ? -19.418 30.418 4.742 1.00 35.44 104 LYS A O 1
#